Protein AF-A0A9C8AGL9-F1 (afdb_monomer_lite)

Secondary structure (DSSP, 8-state):
-----PPP-HHHHHHHHHHHHHHHHH-HHHHHHHHHHTTPEES-TTS-GGG-TTTTT--GGG-SSHHHHHHHHHHHHEEEEEEETTEEEEEEPPP-TTTTHHHHHHH--HHHHHHH-HHHHHHHHHHT-

Structure (mmCIF, N/CA/C/O backbone):
data_AF-A0A9C8AGL9-F1
#
_entry.id   AF-A0A9C8AGL9-F1
#
loop_
_atom_site.group_PDB
_atom_site.id
_atom_site.type_symbol
_atom_site.label_atom_id
_atom_site.label_alt_id
_atom_site.label_comp_id
_atom_site.label_asym_id
_atom_site.label_entity_id
_atom_site.label_seq_id
_atom_site.pdbx_PDB_ins_code
_atom_site.Cartn_x
_atom_site.Cartn_y
_atom_site.Cartn_z
_atom_site.occupancy
_atom_site.B_iso_or_equiv
_atom_site.auth_seq_id
_atom_site.auth_comp_id
_atom_site.auth_asym_id
_atom_site.auth_atom_id
_atom_site.pdbx_PDB_model_num
ATOM 1 N N . ARG A 1 1 ? -42.091 -15.288 0.079 1.00 44.12 1 ARG A N 1
ATOM 2 C CA . ARG A 1 1 ? -41.194 -15.300 1.263 1.00 44.12 1 ARG A CA 1
ATOM 3 C C . ARG A 1 1 ? -39.977 -14.428 0.943 1.00 44.12 1 ARG A C 1
ATOM 5 O O . ARG A 1 1 ? -39.024 -14.947 0.393 1.00 44.12 1 ARG A O 1
ATOM 12 N N . LEU A 1 2 ? -40.042 -13.115 1.187 1.00 49.34 2 LEU A N 1
ATOM 13 C CA . LEU A 1 2 ? -38.965 -12.149 0.880 1.00 49.34 2 LEU A CA 1
ATOM 14 C C . LEU A 1 2 ? -38.873 -11.052 1.969 1.00 49.34 2 LEU A C 1
ATOM 16 O O . LEU A 1 2 ? -38.540 -9.912 1.689 1.00 49.34 2 LEU A O 1
ATOM 20 N N . ASN A 1 3 ? -39.183 -11.389 3.229 1.00 46.66 3 ASN A N 1
ATOM 21 C CA . ASN A 1 3 ? -39.306 -10.417 4.330 1.00 46.66 3 ASN A CA 1
ATOM 22 C C . ASN A 1 3 ? -38.174 -10.499 5.369 1.00 46.66 3 ASN A C 1
ATOM 24 O O . ASN A 1 3 ? -38.442 -10.357 6.557 1.00 46.66 3 ASN A O 1
ATOM 28 N N . GLN A 1 4 ? -36.921 -10.737 4.967 1.00 51.22 4 GLN A N 1
ATOM 29 C CA . GLN A 1 4 ? -35.787 -10.685 5.912 1.00 51.22 4 GLN A CA 1
ATOM 30 C C . GLN A 1 4 ? -34.485 -10.114 5.329 1.00 51.22 4 GLN A C 1
ATOM 32 O O . GLN A 1 4 ? -33.406 -10.432 5.814 1.00 51.22 4 GLN A O 1
ATOM 37 N N . TYR A 1 5 ? -34.550 -9.218 4.341 1.00 46.94 5 TYR A N 1
ATOM 38 C CA . TYR A 1 5 ? -33.392 -8.365 4.061 1.00 46.94 5 TYR A CA 1
ATOM 39 C C . TYR A 1 5 ? -33.548 -7.059 4.836 1.00 46.94 5 TYR A C 1
ATOM 41 O O . TYR A 1 5 ? -34.290 -6.166 4.432 1.00 46.94 5 TYR A O 1
ATOM 49 N N . LYS A 1 6 ? -32.857 -6.952 5.979 1.00 59.69 6 LYS A N 1
ATOM 50 C CA . LYS A 1 6 ? -32.558 -5.629 6.537 1.00 59.69 6 LYS A CA 1
ATOM 51 C C . LYS A 1 6 ? -31.746 -4.877 5.475 1.00 59.69 6 LYS A C 1
ATOM 53 O O . LYS A 1 6 ? -30.813 -5.478 4.936 1.00 59.69 6 LYS A O 1
ATOM 58 N N . PRO A 1 7 ? -32.080 -3.616 5.152 1.00 56.53 7 PRO A N 1
ATOM 59 C CA . PRO A 1 7 ? -31.267 -2.833 4.236 1.00 56.53 7 PRO A CA 1
ATOM 60 C C . PRO A 1 7 ? -29.843 -2.799 4.784 1.00 56.53 7 PRO A C 1
ATOM 62 O O . PRO A 1 7 ? -29.606 -2.420 5.933 1.00 56.53 7 PRO A O 1
ATOM 65 N N . PHE A 1 8 ? -28.919 -3.312 3.982 1.00 57.38 8 PHE A N 1
ATOM 66 C CA . PHE A 1 8 ? -27.515 -3.367 4.333 1.00 57.38 8 PHE A CA 1
ATOM 67 C C . PHE A 1 8 ? -26.987 -1.934 4.368 1.00 57.38 8 PHE A C 1
ATOM 69 O O . PHE A 1 8 ? -27.199 -1.175 3.423 1.00 57.38 8 PHE A O 1
ATOM 76 N N . ASP A 1 9 ? -26.355 -1.550 5.473 1.00 60.88 9 ASP A N 1
ATOM 77 C CA . ASP A 1 9 ? -25.824 -0.203 5.653 1.00 60.88 9 ASP A CA 1
ATOM 78 C C . ASP A 1 9 ? -24.587 -0.023 4.763 1.00 60.88 9 ASP A C 1
ATOM 80 O O . ASP A 1 9 ? -23.446 -0.290 5.149 1.00 60.88 9 ASP A O 1
ATOM 84 N N . THR A 1 10 ? -24.830 0.396 3.524 1.00 53.97 10 THR A N 1
AT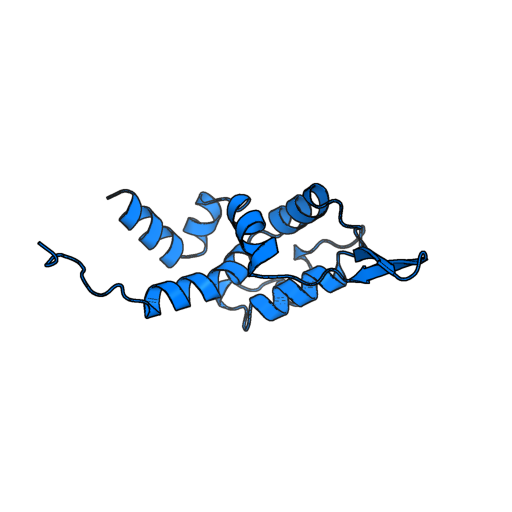OM 85 C CA . THR A 1 10 ? -23.796 0.604 2.511 1.00 53.97 10 THR A CA 1
ATOM 86 C C . THR A 1 10 ? -22.813 1.702 2.899 1.00 53.97 10 THR A C 1
ATOM 88 O O . THR A 1 10 ? -21.698 1.696 2.386 1.00 53.97 10 THR A O 1
ATOM 91 N N . ALA A 1 11 ? -23.172 2.612 3.815 1.00 51.22 11 ALA A N 1
ATOM 92 C CA . ALA A 1 11 ? -22.252 3.634 4.302 1.00 51.22 11 ALA A CA 1
ATOM 93 C C . ALA A 1 11 ? -21.119 3.001 5.121 1.00 51.22 11 ALA A C 1
ATOM 95 O O . ALA A 1 11 ? -19.954 3.298 4.871 1.00 51.22 11 ALA A O 1
ATOM 96 N N . LYS A 1 12 ? -21.426 2.053 6.016 1.00 51.34 12 LYS A N 1
ATOM 97 C CA . LYS A 1 12 ? -20.403 1.311 6.783 1.00 51.34 12 LYS A CA 1
ATOM 98 C C . LYS A 1 12 ? -19.455 0.515 5.891 1.00 51.34 12 LYS A C 1
ATOM 100 O O . LYS A 1 12 ? -18.255 0.478 6.140 1.00 51.34 12 LYS A O 1
ATOM 105 N N . VAL A 1 13 ? -19.983 -0.078 4.824 1.00 51.50 13 VAL A N 1
ATOM 106 C CA . VAL A 1 13 ? -19.176 -0.821 3.846 1.00 51.50 13 VAL A CA 1
ATOM 107 C C . VAL A 1 13 ? -18.331 0.104 2.983 1.00 51.50 13 VAL A C 1
ATOM 109 O O . VAL A 1 13 ? -17.180 -0.214 2.707 1.00 51.50 13 VAL A O 1
ATOM 112 N N . PHE A 1 14 ? -18.847 1.275 2.617 1.00 47.16 14 PHE A N 1
ATOM 113 C CA . PHE A 1 14 ? -18.074 2.287 1.906 1.00 47.16 14 PHE A CA 1
ATOM 114 C C . PHE A 1 14 ? -16.922 2.842 2.764 1.00 47.16 14 PHE A C 1
ATOM 116 O O . PHE A 1 14 ? -15.808 2.955 2.256 1.00 47.16 14 PHE A O 1
ATOM 123 N N . PHE A 1 15 ? -17.153 3.093 4.061 1.00 53.00 15 PHE A N 1
ATOM 124 C CA . PHE A 1 15 ? -16.100 3.460 5.020 1.00 53.00 15 PHE A CA 1
ATOM 125 C C . PHE A 1 15 ? -15.036 2.360 5.142 1.00 53.00 15 PHE A C 1
ATOM 127 O O . PHE A 1 15 ? -13.862 2.629 4.906 1.00 53.00 15 PHE A O 1
ATOM 134 N N . MET A 1 16 ? -15.431 1.104 5.383 1.00 56.50 16 MET A N 1
ATOM 135 C CA . MET A 1 16 ? -14.488 -0.024 5.443 1.00 56.50 16 MET A CA 1
ATOM 136 C C . MET A 1 16 ? -13.677 -0.200 4.154 1.00 56.50 16 MET A C 1
ATOM 138 O O . MET A 1 16 ? -12.495 -0.514 4.219 1.00 56.50 16 MET A O 1
ATOM 142 N N . ILE A 1 17 ? -14.289 0.018 2.985 1.00 55.25 17 ILE A N 1
ATOM 143 C CA . ILE A 1 17 ? -13.613 -0.087 1.686 1.00 55.25 17 ILE A CA 1
ATOM 144 C C . ILE A 1 17 ? -12.598 1.046 1.477 1.00 55.25 17 ILE A C 1
ATOM 146 O O . ILE A 1 17 ? -11.592 0.814 0.810 1.00 55.25 17 ILE A O 1
ATOM 150 N N . GLN A 1 18 ? -12.828 2.258 1.995 1.00 56.59 18 GLN A N 1
ATOM 151 C CA . GLN A 1 18 ? -11.843 3.349 1.934 1.00 56.59 18 GLN A CA 1
ATOM 152 C C . GLN A 1 18 ? -10.671 3.149 2.911 1.00 56.59 18 GLN A C 1
ATOM 154 O O . GLN A 1 18 ? -9.550 3.541 2.587 1.00 56.59 18 GLN A O 1
ATOM 159 N N . GLU A 1 19 ? -10.910 2.482 4.042 1.00 70.12 19 GLU A N 1
ATOM 160 C CA . GLU A 1 19 ? -9.885 2.139 5.038 1.00 70.12 19 GLU A CA 1
ATOM 161 C C . GLU A 1 19 ? -8.965 0.986 4.603 1.00 70.12 19 GLU A C 1
ATOM 163 O O . GLU A 1 19 ? -7.851 0.868 5.106 1.00 70.12 19 GLU A O 1
ATOM 168 N N . MET A 1 20 ? -9.355 0.157 3.625 1.00 85.12 20 MET A N 1
ATOM 169 C CA . MET A 1 20 ? -8.537 -1.000 3.214 1.00 85.12 20 MET A CA 1
ATOM 170 C C . MET A 1 20 ? -7.149 -0.595 2.719 1.00 85.12 20 MET A C 1
ATOM 172 O O . MET A 1 20 ? -6.170 -1.289 2.973 1.00 85.12 20 MET A O 1
ATOM 176 N N . GLU A 1 21 ? -7.031 0.533 2.018 1.00 91.25 21 GLU A N 1
ATOM 177 C CA . GLU A 1 21 ? -5.715 1.018 1.613 1.00 91.25 21 GLU A CA 1
ATOM 178 C C . GLU A 1 21 ? -4.899 1.550 2.799 1.00 91.25 21 GLU A C 1
ATOM 180 O O . GLU A 1 21 ? -3.678 1.423 2.778 1.00 91.25 21 GLU A O 1
ATOM 185 N N . ALA A 1 22 ? -5.532 2.082 3.849 1.00 90.94 22 ALA A N 1
ATOM 186 C CA . ALA A 1 22 ? -4.834 2.435 5.086 1.00 90.94 22 ALA A CA 1
ATOM 187 C C . ALA A 1 22 ? -4.35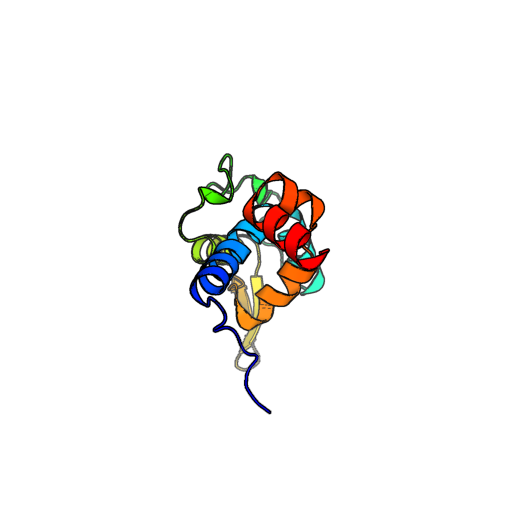1 1.175 5.823 1.00 90.94 22 ALA A C 1
ATOM 189 O O . ALA A 1 22 ? -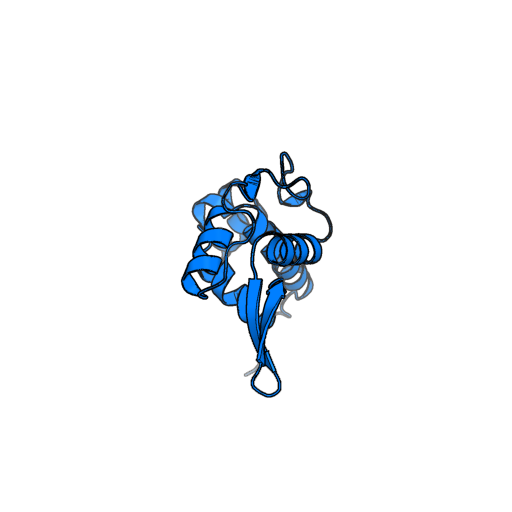3.222 1.143 6.311 1.00 90.94 22 ALA A O 1
ATOM 190 N N . TRP A 1 23 ? -5.152 0.106 5.818 1.00 91.62 23 TRP A N 1
ATOM 191 C CA . TRP A 1 23 ? -4.764 -1.207 6.338 1.00 91.62 23 TRP A CA 1
ATOM 192 C C . TRP A 1 23 ? -3.542 -1.756 5.599 1.00 91.62 23 TRP A C 1
ATOM 194 O O . TRP A 1 23 ? -2.574 -2.162 6.237 1.00 91.62 23 TRP A O 1
ATOM 204 N N . ILE A 1 24 ? -3.528 -1.682 4.265 1.00 94.38 24 ILE A N 1
ATOM 205 C CA . ILE A 1 24 ? -2.367 -2.082 3.455 1.00 94.38 24 ILE A CA 1
ATOM 206 C C . ILE A 1 24 ? -1.139 -1.227 3.793 1.00 94.38 24 ILE A C 1
ATOM 208 O O . ILE A 1 24 ? -0.046 -1.755 3.972 1.00 94.38 24 ILE A O 1
ATOM 212 N N . LEU A 1 25 ? -1.305 0.091 3.929 1.00 94.19 25 LEU A N 1
ATOM 213 C CA . LEU A 1 25 ? -0.207 0.993 4.291 1.00 94.19 25 LEU A CA 1
ATOM 214 C C . LEU A 1 25 ? 0.325 0.774 5.714 1.00 94.19 25 LEU A C 1
ATOM 216 O O . LEU A 1 25 ? 1.465 1.149 5.984 1.00 94.19 25 LEU A O 1
ATOM 220 N N . SER A 1 26 ? -0.463 0.166 6.604 1.00 92.50 26 SER A N 1
ATOM 221 C CA . SER A 1 26 ? -0.017 -0.196 7.954 1.00 92.50 26 SER A CA 1
ATOM 222 C C . SER A 1 26 ? 0.930 -1.401 7.982 1.00 92.50 26 SER A C 1
ATOM 224 O O . SER A 1 26 ? 1.673 -1.559 8.946 1.00 92.50 26 SER A O 1
ATOM 226 N N . GLN A 1 27 ? 0.947 -2.218 6.922 1.00 94.56 27 GLN A N 1
ATOM 227 C CA . GLN A 1 27 ? 1.734 -3.453 6.829 1.00 94.56 27 GLN A CA 1
ATOM 228 C C . GLN A 1 27 ? 2.613 -3.437 5.572 1.00 94.56 27 GLN A C 1
ATOM 230 O O . GLN A 1 27 ? 2.347 -4.091 4.563 1.00 94.56 27 GLN A O 1
ATOM 235 N N . VAL A 1 28 ? 3.667 -2.620 5.606 1.00 95.25 28 VAL A N 1
ATOM 236 C CA . VAL A 1 28 ? 4.550 -2.393 4.447 1.00 95.25 28 VAL A CA 1
ATOM 237 C C . VAL A 1 28 ? 5.320 -3.639 4.004 1.00 95.25 28 VAL A C 1
ATOM 239 O O . VAL A 1 28 ? 5.689 -3.742 2.836 1.00 95.25 28 VAL A O 1
ATOM 242 N N . ASP A 1 29 ? 5.530 -4.598 4.903 1.00 95.94 29 ASP A N 1
ATOM 243 C CA . ASP A 1 29 ? 6.090 -5.911 4.588 1.00 95.94 29 ASP A CA 1
ATOM 244 C C . ASP A 1 29 ? 5.201 -6.670 3.591 1.00 95.94 29 ASP A C 1
ATOM 246 O O . ASP A 1 29 ? 5.720 -7.290 2.664 1.00 95.94 29 ASP A O 1
ATOM 250 N N . LYS A 1 30 ? 3.872 -6.526 3.694 1.00 96.88 30 LYS A N 1
ATOM 251 C CA . LYS A 1 30 ? 2.909 -7.137 2.762 1.00 96.88 30 LYS A CA 1
ATOM 252 C C . LYS A 1 30 ? 2.922 -6.498 1.384 1.00 96.88 30 LYS A C 1
ATOM 254 O O . LYS A 1 30 ? 2.649 -7.167 0.391 1.00 96.88 30 LYS A O 1
ATOM 259 N N . ILE A 1 31 ? 3.305 -5.226 1.293 1.00 97.25 31 ILE A N 1
ATOM 260 C CA . ILE A 1 31 ? 3.531 -4.556 0.007 1.00 97.25 31 ILE A CA 1
ATOM 261 C C . ILE A 1 31 ? 4.783 -5.130 -0.679 1.00 97.25 31 ILE A C 1
ATOM 263 O O . ILE A 1 31 ? 4.767 -5.355 -1.890 1.00 97.25 31 ILE A O 1
ATOM 267 N N . GLU A 1 32 ? 5.854 -5.390 0.077 1.00 97.31 32 GLU A N 1
ATOM 268 C CA . GLU A 1 32 ? 7.070 -6.030 -0.450 1.00 97.31 32 GLU A CA 1
ATOM 269 C C . GLU A 1 32 ? 6.816 -7.492 -0.853 1.00 97.31 32 GLU A C 1
ATOM 271 O O . GLU A 1 32 ? 7.272 -7.920 -1.913 1.00 97.31 32 GLU A O 1
ATOM 276 N N . GLU A 1 33 ? 6.067 -8.246 -0.041 1.00 97.75 33 GLU A N 1
ATOM 277 C CA . GLU A 1 33 ? 5.631 -9.620 -0.336 1.00 97.75 33 GLU A CA 1
ATOM 278 C C . GLU A 1 33 ? 4.822 -9.670 -1.638 1.00 97.75 33 GLU A C 1
ATOM 280 O O . GLU A 1 33 ? 5.218 -10.344 -2.587 1.00 97.75 33 GLU A O 1
ATOM 285 N N . PHE A 1 34 ? 3.793 -8.827 -1.753 1.00 97.81 34 PHE A N 1
ATOM 286 C CA . PHE A 1 34 ? 3.005 -8.687 -2.976 1.00 97.81 34 PHE A CA 1
ATOM 287 C C . PHE A 1 34 ? 3.863 -8.348 -4.202 1.00 97.81 34 PHE A C 1
ATOM 289 O O . PHE A 1 34 ? 3.657 -8.891 -5.287 1.00 97.81 34 PHE A O 1
ATOM 296 N N . GLY A 1 35 ? 4.834 -7.442 -4.051 1.00 96.88 35 GLY A N 1
ATOM 297 C CA . GLY A 1 35 ? 5.731 -7.075 -5.142 1.00 96.88 35 GLY A CA 1
ATOM 298 C C . GLY A 1 35 ? 6.560 -8.255 -5.652 1.00 96.88 35 GLY A C 1
ATOM 299 O O . GLY A 1 35 ? 6.763 -8.369 -6.861 1.00 96.88 35 GLY A O 1
ATOM 300 N N . LYS A 1 36 ? 6.996 -9.145 -4.754 1.00 96.38 36 LYS A N 1
ATOM 301 C CA . LYS A 1 36 ? 7.714 -10.376 -5.111 1.00 96.38 36 LYS A CA 1
ATOM 302 C C . LYS A 1 36 ? 6.792 -11.378 -5.801 1.00 96.38 36 LYS A C 1
ATOM 304 O O . LYS A 1 36 ? 7.154 -11.874 -6.866 1.00 96.38 36 LYS A O 1
ATOM 309 N N . ASP A 1 37 ? 5.608 -11.614 -5.243 1.00 96.88 37 ASP A N 1
ATOM 310 C CA . ASP A 1 37 ? 4.641 -12.589 -5.763 1.00 96.88 37 ASP A CA 1
ATOM 311 C C . ASP A 1 37 ? 4.150 -12.233 -7.171 1.00 96.88 37 ASP A C 1
ATOM 313 O O . ASP A 1 37 ? 4.012 -13.098 -8.035 1.00 96.88 37 ASP A O 1
ATOM 317 N N . GLU A 1 38 ? 3.952 -10.941 -7.443 1.00 95.44 38 GLU A N 1
ATOM 318 C CA . GLU A 1 38 ? 3.539 -10.452 -8.762 1.00 95.44 38 GLU A CA 1
ATOM 319 C C . GLU A 1 38 ? 4.713 -10.272 -9.743 1.00 95.44 38 GLU A C 1
ATOM 321 O O . GLU A 1 38 ? 4.516 -9.788 -10.862 1.00 95.44 38 GLU A O 1
ATOM 326 N N . GLY A 1 39 ? 5.942 -10.624 -9.345 1.00 95.56 39 GLY A N 1
ATOM 327 C CA . GLY A 1 39 ? 7.134 -10.499 -10.187 1.00 95.56 39 GLY A CA 1
ATOM 328 C C . GLY A 1 39 ? 7.475 -9.052 -10.562 1.00 95.56 39 GLY A C 1
ATOM 329 O O . GLY A 1 39 ? 7.961 -8.789 -11.666 1.00 95.56 39 GLY A O 1
ATOM 330 N N . LEU A 1 40 ? 7.189 -8.091 -9.678 1.00 96.69 40 LEU A N 1
ATOM 331 C CA . LEU A 1 40 ? 7.502 -6.681 -9.900 1.00 96.69 40 LEU A CA 1
ATOM 332 C C . LEU A 1 40 ? 9.001 -6.411 -9.738 1.00 96.69 40 LEU A C 1
ATOM 334 O O . LEU A 1 40 ? 9.700 -7.024 -8.934 1.00 96.69 40 LE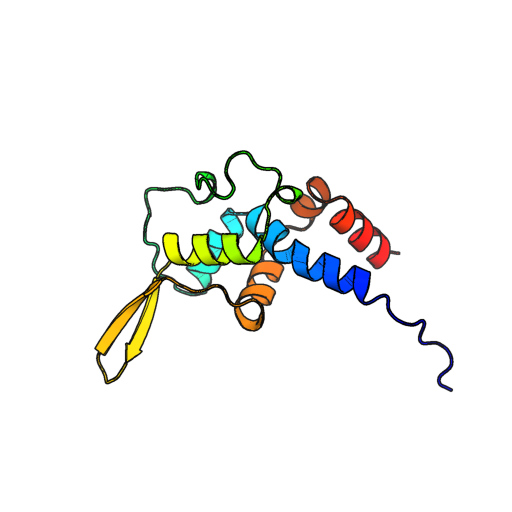U A O 1
ATOM 338 N N . ILE A 1 41 ? 9.499 -5.418 -10.472 1.00 96.62 41 ILE A N 1
ATOM 339 C CA . ILE A 1 41 ? 10.897 -4.996 -10.393 1.00 96.62 41 ILE A CA 1
ATOM 340 C C . ILE A 1 41 ? 11.034 -3.946 -9.293 1.00 96.62 41 ILE A C 1
ATOM 342 O O . ILE A 1 41 ? 10.486 -2.849 -9.406 1.00 96.62 41 ILE A O 1
ATOM 346 N N . ARG A 1 42 ? 11.798 -4.253 -8.245 1.00 96.56 42 ARG A N 1
ATOM 347 C CA . ARG A 1 42 ? 12.085 -3.325 -7.145 1.00 96.56 42 ARG A CA 1
ATOM 348 C C . ARG A 1 42 ? 13.074 -2.233 -7.595 1.00 96.56 42 ARG A C 1
ATOM 350 O O . ARG A 1 42 ? 14.110 -2.544 -8.167 1.00 96.56 42 ARG A O 1
ATOM 357 N N . LYS A 1 43 ? 12.757 -0.953 -7.354 1.00 94.69 43 LYS A N 1
ATOM 358 C CA . LYS A 1 43 ? 13.521 0.214 -7.864 1.00 94.69 43 LYS A CA 1
ATOM 359 C C . LYS A 1 43 ? 14.529 0.794 -6.879 1.00 94.69 43 LYS A C 1
ATOM 361 O O . LYS A 1 43 ? 15.590 1.243 -7.284 1.00 94.69 43 LYS A O 1
ATOM 366 N N . ARG A 1 44 ? 14.133 0.876 -5.608 1.00 90.88 44 ARG A N 1
ATOM 367 C CA . ARG A 1 44 ? 14.904 1.483 -4.511 1.00 90.88 44 ARG A CA 1
ATOM 368 C C . ARG A 1 44 ? 15.272 0.422 -3.484 1.00 90.88 44 ARG A C 1
ATOM 370 O O . ARG A 1 44 ? 14.755 0.441 -2.373 1.00 90.88 44 ARG A O 1
ATOM 377 N N . ASP A 1 45 ? 15.991 -0.593 -3.920 1.00 87.12 45 ASP A N 1
ATOM 378 C CA . ASP A 1 45 ? 16.430 -1.734 -3.104 1.00 87.12 45 ASP A CA 1
ATOM 379 C C . ASP A 1 45 ? 17.089 -1.329 -1.774 1.00 87.12 45 ASP A C 1
ATOM 381 O O . ASP A 1 45 ? 16.933 -2.025 -0.778 1.00 87.12 45 ASP A O 1
ATOM 385 N N . ASN A 1 46 ? 17.726 -0.160 -1.739 1.00 91.06 46 ASN A N 1
ATOM 386 C CA . ASN A 1 46 ? 18.397 0.385 -0.555 1.00 91.06 46 ASN A CA 1
ATOM 387 C C . ASN A 1 46 ? 17.465 1.136 0.418 1.00 91.06 46 ASN A C 1
ATOM 389 O O . ASN A 1 46 ? 17.910 1.578 1.475 1.00 91.06 46 ASN A O 1
ATOM 393 N N . GLU A 1 47 ? 16.203 1.367 0.044 1.00 94.38 47 GLU A N 1
ATOM 394 C CA . GLU A 1 47 ? 15.242 2.151 0.825 1.00 94.38 47 GLU A CA 1
ATOM 395 C C . GLU A 1 47 ? 14.062 1.283 1.262 1.00 94.38 47 GLU A C 1
ATOM 397 O O . GLU A 1 47 ? 13.332 0.733 0.429 1.00 94.38 47 GLU A O 1
ATOM 402 N N . GLU A 1 48 ? 13.806 1.248 2.568 1.00 95.00 48 GLU A N 1
ATOM 403 C CA . GLU A 1 48 ? 12.590 0.648 3.108 1.00 95.00 48 GLU A CA 1
ATOM 404 C C . GLU A 1 48 ? 11.356 1.504 2.789 1.00 95.00 48 GLU A C 1
ATOM 406 O O . GLU A 1 48 ? 11.382 2.738 2.872 1.00 95.00 48 GLU A O 1
ATOM 411 N N . ILE A 1 49 ? 10.233 0.846 2.484 1.00 96.50 49 ILE A N 1
ATOM 412 C CA . ILE A 1 49 ? 8.944 1.525 2.274 1.00 96.50 49 ILE A CA 1
ATOM 413 C C . ILE A 1 49 ? 8.465 2.205 3.568 1.00 96.50 49 ILE A C 1
ATOM 415 O O . ILE A 1 49 ? 7.921 3.307 3.505 1.00 96.50 49 ILE A O 1
ATOM 419 N N . SER A 1 50 ? 8.732 1.606 4.736 1.00 94.19 50 SER A N 1
ATOM 420 C CA . SER A 1 50 ? 8.448 2.163 6.075 1.00 94.19 50 SER A CA 1
ATOM 421 C C . SER A 1 50 ? 9.000 3.589 6.257 1.00 94.19 50 SER A C 1
ATOM 423 O O . SER A 1 50 ? 8.392 4.431 6.922 1.00 94.19 50 SER A O 1
ATOM 425 N N . GLY A 1 51 ? 10.144 3.882 5.630 1.00 94.75 51 GLY A N 1
ATOM 426 C CA . GLY A 1 51 ? 10.827 5.170 5.685 1.00 94.75 51 GLY A CA 1
ATOM 427 C C . GLY A 1 51 ? 10.211 6.252 4.797 1.00 94.75 51 GLY A C 1
ATOM 428 O O . GLY A 1 51 ? 10.632 7.410 4.873 1.00 94.75 51 GLY A O 1
ATOM 429 N N . ASN A 1 52 ? 9.223 5.917 3.963 1.00 95.81 52 ASN A N 1
ATOM 430 C CA . ASN A 1 52 ? 8.632 6.851 3.016 1.00 95.81 52 ASN A CA 1
ATOM 431 C C . ASN A 1 52 ? 7.869 7.981 3.727 1.00 95.81 52 ASN A C 1
ATOM 433 O O . ASN A 1 52 ? 6.992 7.734 4.550 1.00 95.81 52 ASN A O 1
ATOM 437 N N . SER A 1 53 ? 8.129 9.236 3.354 1.00 94.94 53 SER A N 1
ATOM 438 C CA . SER A 1 53 ? 7.525 10.425 3.985 1.00 94.94 53 SER A CA 1
ATOM 439 C C . SER A 1 53 ? 5.992 10.487 3.906 1.00 94.94 53 SER A C 1
ATOM 441 O O . SER A 1 53 ? 5.350 11.232 4.656 1.00 94.94 53 SER A O 1
ATOM 443 N N . LEU A 1 54 ? 5.373 9.712 3.011 1.00 94.25 54 LEU A N 1
ATOM 444 C CA . LEU A 1 54 ? 3.921 9.624 2.916 1.00 94.25 54 LEU A CA 1
ATOM 445 C C . LEU A 1 54 ? 3.298 8.892 4.109 1.00 94.25 54 LEU A C 1
ATOM 447 O O . LEU A 1 54 ? 2.179 9.259 4.472 1.00 94.25 54 LEU A O 1
ATOM 451 N N . ILE A 1 55 ? 4.021 7.961 4.738 1.00 93.56 55 ILE A N 1
ATOM 452 C CA . ILE A 1 55 ? 3.509 7.089 5.811 1.00 93.56 55 ILE A CA 1
ATOM 453 C C . ILE A 1 55 ? 4.360 7.081 7.084 1.00 93.56 55 ILE A C 1
ATOM 455 O O . ILE A 1 55 ? 3.841 6.798 8.159 1.00 93.56 55 ILE A O 1
ATOM 459 N N . LYS A 1 56 ? 5.647 7.429 6.992 1.00 93.56 56 LYS A N 1
ATOM 460 C CA . LYS A 1 56 ? 6.574 7.429 8.123 1.00 93.56 56 LYS A CA 1
ATOM 461 C C . LYS A 1 56 ? 6.026 8.268 9.276 1.00 93.56 56 LYS A C 1
ATOM 463 O O . LYS A 1 56 ? 5.658 9.427 9.079 1.00 93.56 56 LYS A O 1
ATOM 468 N N . ASN A 1 57 ? 6.052 7.691 10.477 1.00 90.00 57 ASN A N 1
ATOM 469 C CA . ASN A 1 57 ? 5.611 8.315 11.728 1.00 90.00 57 ASN A CA 1
ATOM 470 C C . ASN A 1 57 ? 4.146 8.789 11.717 1.00 90.00 57 ASN A C 1
ATOM 472 O O . ASN A 1 57 ? 3.805 9.726 12.437 1.00 90.00 57 ASN A O 1
ATOM 476 N N . LYS A 1 58 ? 3.282 8.181 10.897 1.00 87.19 58 LYS A N 1
ATOM 477 C CA . LYS A 1 58 ? 1.844 8.469 10.887 1.00 87.19 58 LYS A CA 1
ATOM 478 C C . LYS A 1 58 ? 1.079 7.260 11.382 1.00 87.19 58 LYS A C 1
ATOM 480 O O . LYS A 1 58 ? 1.387 6.138 10.987 1.00 87.19 58 LYS A O 1
ATOM 485 N N . HIS A 1 59 ? 0.055 7.501 12.196 1.00 84.75 59 HIS A N 1
ATOM 486 C CA . HIS A 1 59 ? -0.938 6.463 12.426 1.00 84.75 59 HIS A CA 1
ATOM 487 C C . HIS A 1 59 ? -1.661 6.184 11.099 1.00 84.75 59 HIS A C 1
ATOM 489 O O . HIS A 1 59 ? -1.981 7.147 10.393 1.00 84.75 59 HIS A O 1
ATOM 495 N N . PRO A 1 60 ? -1.930 4.922 10.733 1.00 83.38 60 PRO A N 1
ATOM 496 C CA . PRO A 1 60 ? -2.585 4.601 9.468 1.00 83.38 60 PRO A CA 1
ATOM 497 C C . PRO A 1 60 ? -3.907 5.349 9.230 1.00 83.38 60 PRO A C 1
ATOM 499 O O . PRO A 1 60 ? -4.124 5.864 8.137 1.00 83.38 60 PRO A O 1
ATOM 502 N N . GLU A 1 61 ? -4.730 5.523 10.268 1.00 81.81 61 GLU A N 1
ATOM 503 C CA . GLU A 1 61 ? -6.000 6.277 10.208 1.00 81.81 61 GLU A CA 1
ATOM 504 C C . GLU A 1 61 ? -5.815 7.788 9.971 1.00 81.81 61 GLU A C 1
ATOM 506 O O . GLU A 1 61 ? -6.732 8.494 9.561 1.00 81.81 61 GLU A O 1
ATOM 511 N N . GLN A 1 62 ? -4.615 8.318 10.221 1.00 85.62 62 GLN A N 1
ATOM 512 C CA . GLN A 1 62 ? -4.284 9.724 9.968 1.00 85.62 62 GLN A CA 1
ATOM 513 C C . GLN A 1 62 ? -3.781 9.950 8.535 1.00 85.62 62 GLN A C 1
ATOM 515 O O . GLN A 1 62 ? -3.524 11.091 8.131 1.00 85.62 62 GLN A O 1
ATOM 520 N N . ILE A 1 63 ? -3.608 8.884 7.747 1.00 87.38 63 ILE A N 1
ATOM 521 C CA . ILE A 1 63 ? -3.170 8.984 6.359 1.00 87.38 63 ILE A CA 1
ATOM 522 C C . ILE A 1 63 ? -4.348 9.457 5.512 1.00 87.38 63 ILE A C 1
ATOM 524 O O . ILE A 1 63 ? -5.254 8.706 5.166 1.00 87.38 63 ILE A O 1
ATOM 528 N N . ASN A 1 64 ? -4.304 10.721 5.100 1.00 86.88 64 ASN A N 1
ATOM 529 C CA . ASN A 1 64 ? -5.290 11.238 4.168 1.00 86.88 64 ASN A CA 1
ATOM 530 C C . ASN A 1 64 ? -5.153 10.593 2.779 1.00 86.88 64 ASN A C 1
ATOM 532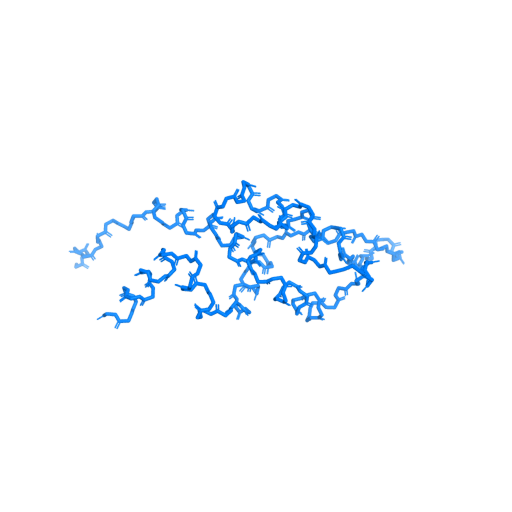 O O . ASN A 1 64 ? -4.052 10.441 2.245 1.00 86.88 64 ASN A O 1
ATOM 536 N N . LYS A 1 65 ? -6.299 10.277 2.161 1.00 89.62 65 LYS A N 1
ATOM 537 C CA . LYS A 1 65 ? -6.376 9.713 0.801 1.00 89.62 65 LYS A CA 1
ATOM 538 C C . LYS A 1 65 ? -5.452 8.487 0.638 1.00 89.62 65 LYS A C 1
ATOM 540 O O . LYS A 1 65 ? -4.570 8.502 -0.229 1.00 89.62 65 LYS A O 1
ATOM 545 N N . PRO A 1 66 ? -5.624 7.431 1.455 1.00 91.38 66 PRO A N 1
ATOM 546 C CA . PRO A 1 66 ? -4.683 6.312 1.519 1.00 91.38 66 PRO A CA 1
ATOM 547 C C . PRO A 1 66 ? -4.486 5.622 0.163 1.00 91.38 66 PRO A C 1
ATOM 549 O O . PRO A 1 66 ? -3.366 5.259 -0.184 1.00 91.38 66 PRO A O 1
ATOM 552 N N . SER A 1 67 ? -5.523 5.548 -0.672 1.00 91.50 67 SER A N 1
ATOM 553 C CA . SER A 1 67 ? -5.426 5.011 -2.036 1.00 91.50 67 SER A CA 1
ATOM 554 C C . SER A 1 67 ? -4.443 5.774 -2.935 1.00 91.50 67 SER A C 1
ATOM 556 O O . SER A 1 67 ? -3.648 5.154 -3.642 1.00 91.50 67 SER A O 1
ATOM 558 N N . GLU A 1 68 ? -4.439 7.110 -2.885 1.00 93.69 68 GLU A N 1
ATOM 559 C CA . GLU A 1 68 ? -3.491 7.945 -3.636 1.00 93.69 68 GLU A CA 1
ATOM 560 C C . GLU A 1 68 ? -2.056 7.758 -3.118 1.00 93.69 68 GLU A C 1
ATOM 562 O O . GLU A 1 68 ? -1.097 7.756 -3.898 1.00 93.69 68 GLU A O 1
ATOM 567 N N . LYS A 1 69 ? -1.891 7.587 -1.798 1.00 95.31 69 LYS A N 1
ATOM 568 C CA . LYS A 1 69 ? -0.582 7.345 -1.171 1.00 95.31 69 LYS A CA 1
ATOM 569 C C . LYS A 1 69 ? -0.033 5.974 -1.534 1.00 95.31 69 LYS A C 1
ATOM 571 O O . LYS A 1 69 ? 1.125 5.890 -1.936 1.00 95.31 69 LYS A O 1
ATOM 576 N N . LEU A 1 70 ? -0.870 4.943 -1.477 1.00 95.81 70 LEU A N 1
ATOM 577 C CA . LEU A 1 70 ? -0.515 3.586 -1.869 1.00 95.81 70 LEU A CA 1
ATOM 578 C C . LEU A 1 70 ? -0.101 3.530 -3.341 1.00 95.81 70 LEU A C 1
ATOM 580 O O . LEU A 1 70 ? 0.983 3.046 -3.653 1.00 95.81 70 LEU A O 1
ATOM 584 N N . ASP A 1 71 ? -0.890 4.116 -4.244 1.00 96.94 71 ASP A N 1
ATOM 585 C CA . ASP A 1 71 ? -0.528 4.203 -5.663 1.00 96.94 71 ASP A CA 1
ATOM 586 C C . ASP A 1 71 ? 0.789 4.965 -5.881 1.00 96.94 71 ASP A C 1
ATOM 588 O O . ASP A 1 71 ? 1.615 4.573 -6.706 1.00 96.94 71 ASP A O 1
ATOM 592 N N . THR A 1 72 ? 1.037 6.027 -5.111 1.00 97.38 72 THR A N 1
ATOM 593 C CA . THR A 1 72 ? 2.312 6.754 -5.170 1.00 97.38 72 THR A CA 1
ATOM 594 C C . THR A 1 72 ? 3.486 5.884 -4.724 1.00 97.38 72 THR A C 1
ATOM 596 O O . THR A 1 72 ? 4.503 5.850 -5.420 1.00 97.38 72 THR A O 1
ATOM 599 N N . ILE A 1 73 ? 3.343 5.148 -3.620 1.00 97.44 73 ILE A N 1
ATOM 600 C CA . ILE A 1 73 ? 4.357 4.209 -3.125 1.00 97.44 73 ILE A CA 1
ATOM 601 C C . ILE A 1 73 ? 4.632 3.128 -4.175 1.00 97.44 73 ILE A C 1
ATOM 603 O O . ILE A 1 73 ? 5.784 2.940 -4.562 1.00 97.44 73 ILE A O 1
ATOM 607 N N . PHE A 1 74 ? 3.598 2.503 -4.743 1.00 97.94 74 PHE A N 1
ATOM 608 C CA . PHE A 1 74 ? 3.778 1.499 -5.794 1.00 97.94 74 PHE A CA 1
ATOM 609 C C . PHE A 1 74 ? 4.606 2.024 -6.974 1.00 97.94 74 PHE A C 1
ATOM 611 O O . PHE A 1 74 ? 5.551 1.369 -7.407 1.00 97.94 74 PHE A O 1
ATOM 618 N N . ARG A 1 75 ? 4.334 3.249 -7.439 1.00 97.19 75 ARG A N 1
ATOM 619 C CA . ARG A 1 75 ? 5.083 3.881 -8.542 1.00 97.19 75 ARG A CA 1
ATOM 620 C C . ARG A 1 75 ? 6.540 4.197 -8.182 1.00 97.19 75 ARG A C 1
ATOM 622 O O . ARG A 1 75 ? 7.405 4.219 -9.069 1.00 97.19 75 ARG A O 1
ATOM 629 N N . GLN A 1 76 ? 6.793 4.535 -6.917 1.00 96.88 76 GLN A N 1
ATOM 630 C CA . GLN A 1 76 ? 8.113 4.918 -6.412 1.00 96.88 76 GLN A CA 1
ATOM 631 C C . GLN A 1 76 ? 9.030 3.711 -6.224 1.00 96.88 76 GLN A C 1
ATOM 633 O O . GLN A 1 76 ? 10.216 3.817 -6.542 1.00 96.88 76 GLN A O 1
ATOM 638 N N . TYR A 1 77 ? 8.481 2.593 -5.747 1.00 97.88 77 TYR A N 1
ATOM 639 C CA . TYR A 1 77 ? 9.262 1.430 -5.332 1.00 97.88 77 TYR A CA 1
ATOM 640 C C . TYR A 1 77 ? 9.227 0.266 -6.323 1.00 97.88 77 TYR A C 1
ATOM 642 O O . TYR A 1 77 ? 10.179 -0.512 -6.331 1.00 97.88 77 TYR A O 1
ATOM 650 N N . PHE A 1 78 ? 8.225 0.181 -7.206 1.00 98.06 78 PHE A N 1
ATOM 651 C CA . PHE A 1 78 ? 8.078 -0.938 -8.139 1.00 98.06 78 PHE A CA 1
ATOM 652 C C . PHE A 1 78 ? 7.881 -0.490 -9.589 1.00 98.06 78 PHE A C 1
ATOM 654 O O . PHE A 1 78 ? 7.140 0.451 -9.883 1.00 98.06 78 PHE A O 1
ATOM 661 N N . ASP A 1 79 ? 8.509 -1.209 -10.513 1.00 97.62 79 ASP A N 1
ATOM 662 C CA . ASP A 1 79 ? 8.225 -1.160 -11.942 1.00 97.62 79 ASP A CA 1
ATOM 663 C C . ASP A 1 79 ? 7.567 -2.472 -12.401 1.00 97.62 79 ASP A C 1
ATOM 665 O O . ASP A 1 79 ? 7.801 -3.549 -11.856 1.00 97.62 79 ASP A O 1
ATOM 669 N N . VAL A 1 80 ? 6.752 -2.375 -13.448 1.00 96.31 80 VAL A N 1
ATOM 670 C CA . VAL A 1 80 ? 6.209 -3.503 -14.204 1.00 96.31 80 VAL A CA 1
ATOM 671 C C . VAL A 1 80 ? 6.738 -3.446 -15.631 1.00 96.31 80 VAL A C 1
ATOM 673 O O . VAL A 1 80 ? 6.842 -2.371 -16.236 1.00 96.31 80 VAL A O 1
ATOM 676 N N . VAL A 1 81 ? 7.058 -4.613 -16.179 1.00 94.81 81 VAL A N 1
ATOM 677 C CA . VAL A 1 81 ? 7.450 -4.759 -17.576 1.00 94.81 81 VAL A CA 1
ATOM 678 C C . VAL A 1 81 ? 6.202 -4.757 -18.452 1.00 94.81 81 VAL A C 1
ATOM 680 O O . VAL A 1 81 ? 5.272 -5.532 -18.241 1.00 94.81 81 VAL A O 1
ATOM 683 N N . LYS A 1 82 ? 6.166 -3.883 -19.458 1.00 91.31 82 LYS A N 1
ATOM 684 C CA . LYS A 1 82 ? 5.129 -3.888 -20.491 1.00 91.31 82 LYS A CA 1
ATOM 685 C C . LYS A 1 82 ? 5.753 -3.998 -21.867 1.00 91.31 82 LYS A C 1
ATOM 687 O O . LYS A 1 82 ? 6.634 -3.217 -22.216 1.00 91.31 82 LYS A O 1
ATOM 692 N N . ILE A 1 83 ? 5.224 -4.913 -22.670 1.00 91.31 83 ILE A N 1
ATOM 693 C CA . ILE A 1 83 ? 5.582 -5.041 -24.079 1.00 91.31 83 ILE A CA 1
ATOM 694 C C . ILE A 1 83 ? 4.619 -4.179 -24.893 1.00 91.31 83 ILE A C 1
ATOM 696 O O . ILE A 1 83 ? 3.399 -4.333 -24.808 1.00 91.31 83 ILE A O 1
ATOM 700 N N . ARG A 1 84 ? 5.150 -3.254 -25.692 1.00 87.00 84 ARG A N 1
ATOM 701 C CA . ARG A 1 84 ? 4.357 -2.442 -26.622 1.00 87.00 84 ARG A CA 1
ATOM 702 C C . ARG A 1 84 ? 5.048 -2.405 -27.976 1.00 87.00 84 ARG A C 1
ATOM 704 O O . ARG A 1 84 ? 6.181 -1.953 -28.076 1.00 87.00 84 ARG A O 1
ATOM 711 N N . ARG A 1 85 ? 4.338 -2.842 -29.024 1.00 88.25 85 ARG A N 1
ATOM 712 C CA . ARG A 1 85 ? 4.859 -2.915 -30.405 1.00 88.25 85 ARG A CA 1
ATOM 713 C C . ARG A 1 85 ? 6.183 -3.697 -30.506 1.00 88.25 85 ARG A C 1
ATOM 715 O O . ARG A 1 85 ? 7.076 -3.290 -31.232 1.00 88.25 85 ARG A O 1
ATOM 722 N N . GLY A 1 86 ? 6.312 -4.780 -29.738 1.00 90.25 86 GLY A N 1
ATOM 723 C CA . GLY A 1 86 ? 7.521 -5.613 -29.709 1.00 90.25 86 GLY A CA 1
ATOM 724 C C . GLY A 1 86 ? 8.669 -5.076 -28.848 1.00 90.25 86 GLY A C 1
ATOM 725 O O . GLY A 1 86 ? 9.660 -5.774 -28.689 1.00 90.25 86 GLY A O 1
ATOM 726 N N . PHE A 1 87 ? 8.537 -3.886 -28.251 1.00 90.88 87 PHE A N 1
ATOM 727 C CA . PHE A 1 87 ? 9.556 -3.321 -27.365 1.00 90.88 87 PHE A CA 1
ATOM 728 C C . PHE A 1 87 ? 9.167 -3.472 -25.900 1.00 90.88 87 PHE A C 1
ATOM 730 O O . PHE A 1 87 ? 8.034 -3.169 -25.509 1.00 90.88 87 PHE A O 1
ATOM 737 N N . GLU A 1 88 ? 10.130 -3.899 -25.091 1.00 93.25 88 GLU A N 1
ATOM 738 C CA . GLU A 1 88 ? 10.001 -3.952 -23.643 1.00 93.25 88 GLU A CA 1
ATOM 739 C C . GLU A 1 88 ? 10.192 -2.559 -23.034 1.00 93.25 88 GLU A C 1
ATOM 741 O O . GLU A 1 88 ? 11.148 -1.846 -23.340 1.00 93.25 88 GLU A O 1
ATOM 746 N N . ARG A 1 89 ? 9.282 -2.162 -22.143 1.00 93.25 89 ARG A N 1
ATOM 747 C CA . ARG A 1 89 ? 9.421 -0.947 -21.347 1.00 93.25 89 ARG A CA 1
ATOM 748 C C . ARG A 1 89 ? 9.090 -1.221 -19.889 1.00 93.25 89 ARG A C 1
ATOM 750 O O . ARG A 1 89 ? 8.006 -1.707 -19.575 1.00 93.25 89 ARG A O 1
ATOM 757 N N . LYS A 1 90 ? 9.984 -0.793 -19.000 1.00 93.94 90 LYS A N 1
ATOM 758 C CA . LYS A 1 90 ? 9.724 -0.712 -17.560 1.00 93.94 90 LYS A CA 1
ATOM 759 C C . LYS A 1 90 ? 8.953 0.569 -17.257 1.00 93.94 90 LYS A C 1
ATOM 761 O O . LYS A 1 90 ? 9.336 1.654 -17.705 1.00 93.94 90 LYS A O 1
ATOM 766 N N . ILE A 1 91 ? 7.836 0.446 -16.550 1.00 95.50 91 ILE A N 1
ATOM 767 C CA . ILE A 1 91 ? 7.043 1.589 -16.089 1.00 95.50 91 ILE A CA 1
ATOM 768 C C . ILE A 1 91 ? 6.683 1.420 -14.618 1.00 95.50 91 ILE A C 1
ATOM 770 O O . ILE A 1 91 ? 6.452 0.298 -14.182 1.00 95.50 91 ILE A O 1
ATOM 774 N N . GLY A 1 92 ? 6.539 2.527 -13.886 1.00 96.75 92 GLY A N 1
ATOM 775 C CA . GLY A 1 92 ? 6.115 2.478 -12.484 1.00 96.75 92 GLY A CA 1
ATOM 776 C C . GLY A 1 92 ? 4.786 1.743 -12.325 1.00 96.75 92 GLY A C 1
ATOM 777 O O . GLY A 1 92 ? 3.814 2.062 -13.024 1.00 96.75 92 GLY A O 1
ATOM 778 N N . LYS A 1 93 ? 4.737 0.772 -11.408 1.00 97.12 93 LYS A N 1
ATOM 779 C CA . LYS A 1 93 ? 3.517 0.024 -11.092 1.00 97.12 93 LYS A CA 1
ATOM 780 C C . LYS A 1 93 ? 2.461 0.999 -10.581 1.00 97.12 93 LYS A C 1
ATOM 782 O O . LYS A 1 93 ? 2.712 1.796 -9.686 1.00 97.12 93 LYS A O 1
ATOM 787 N N . ARG A 1 94 ? 1.273 0.945 -11.181 1.00 96.44 94 ARG A N 1
ATOM 788 C CA . ARG A 1 94 ? 0.074 1.618 -10.669 1.00 96.44 94 ARG A CA 1
ATOM 789 C C . ARG A 1 94 ? -0.670 0.655 -9.754 1.00 96.44 94 ARG A C 1
ATOM 791 O O . ARG A 1 94 ? -0.821 -0.510 -10.135 1.00 96.44 94 ARG A O 1
ATOM 798 N N . TYR A 1 95 ? -1.152 1.145 -8.619 1.00 95.38 95 TYR A N 1
ATOM 799 C CA . TYR A 1 95 ? -2.081 0.387 -7.786 1.00 95.38 95 TYR A CA 1
ATOM 800 C C . TYR A 1 95 ? -3.463 0.370 -8.448 1.00 95.38 95 TYR A C 1
ATOM 802 O O . TYR A 1 95 ? -3.974 1.398 -8.898 1.00 95.38 95 TYR A O 1
ATOM 810 N N . SER A 1 96 ? -4.070 -0.807 -8.518 1.00 93.25 96 SER A N 1
ATOM 811 C CA . SER A 1 96 ? -5.442 -1.011 -8.949 1.00 93.25 96 SER A CA 1
ATOM 812 C C . SER A 1 96 ? -6.240 -1.653 -7.830 1.00 93.25 96 SER A C 1
ATOM 814 O O . SER A 1 96 ? -6.054 -2.823 -7.509 1.00 93.25 96 SER A O 1
ATOM 816 N N . LYS A 1 97 ? -7.211 -0.910 -7.305 1.00 89.88 97 LYS A N 1
ATOM 817 C CA . LYS A 1 97 ? -8.109 -1.399 -6.258 1.00 89.88 97 LYS A CA 1
ATOM 818 C C . LYS A 1 97 ? -8.844 -2.687 -6.636 1.00 89.88 97 LYS A C 1
ATOM 820 O O . LYS A 1 97 ? -9.043 -3.544 -5.789 1.00 89.88 97 LYS A O 1
ATOM 825 N N . ALA A 1 98 ? -9.233 -2.832 -7.903 1.00 89.88 98 ALA A N 1
ATOM 826 C CA . ALA A 1 98 ? -9.985 -3.997 -8.363 1.00 89.88 98 ALA A CA 1
ATOM 827 C C . ALA A 1 98 ? -9.111 -5.249 -8.550 1.00 89.88 98 ALA A C 1
ATOM 829 O O . ALA A 1 98 ? -9.588 -6.354 -8.317 1.00 89.88 98 ALA A O 1
ATOM 830 N N . PHE A 1 99 ? -7.853 -5.084 -8.974 1.00 90.62 99 PHE A N 1
ATOM 831 C CA . PHE A 1 99 ? -6.971 -6.211 -9.308 1.00 90.62 99 PHE A CA 1
ATOM 832 C C . PHE A 1 99 ? -5.955 -6.526 -8.207 1.00 90.62 99 PHE A C 1
ATOM 834 O O . PHE A 1 99 ? -5.780 -7.687 -7.850 1.00 90.62 99 PHE A O 1
ATOM 841 N N . ASP A 1 100 ? -5.299 -5.501 -7.666 1.00 94.75 100 ASP A N 1
ATOM 842 C CA . ASP A 1 100 ? -4.261 -5.649 -6.644 1.00 94.75 100 ASP A CA 1
ATOM 843 C C . ASP A 1 100 ? -4.880 -5.728 -5.244 1.00 94.75 100 ASP A C 1
ATOM 845 O O . ASP A 1 100 ? -4.419 -6.499 -4.408 1.00 94.75 100 ASP A O 1
ATOM 849 N N . GLY A 1 101 ? -5.948 -4.956 -5.004 1.00 91.88 101 GLY A N 1
ATOM 850 C CA . GLY A 1 101 ? -6.618 -4.853 -3.705 1.00 91.88 101 GLY A CA 1
ATOM 851 C C . GLY A 1 101 ? -6.945 -6.214 -3.081 1.00 91.88 101 GLY A C 1
ATOM 852 O O . GLY A 1 101 ? -6.436 -6.492 -1.999 1.00 91.88 101 GLY A O 1
ATOM 853 N N . PRO A 1 102 ? -7.717 -7.100 -3.744 1.00 91.38 102 PRO A N 1
ATOM 854 C CA . PRO A 1 102 ? -8.073 -8.405 -3.184 1.00 91.38 102 PRO A CA 1
ATOM 855 C C . PRO A 1 102 ? -6.867 -9.272 -2.806 1.00 91.38 102 PRO A C 1
ATOM 857 O O . PRO A 1 102 ? -6.898 -9.943 -1.779 1.00 91.38 102 PRO A O 1
ATOM 860 N N . LYS A 1 103 ? -5.798 -9.235 -3.612 1.00 95.00 103 LYS A N 1
ATOM 861 C CA . LYS A 1 103 ? -4.565 -9.988 -3.353 1.00 95.00 103 LYS A CA 1
ATOM 862 C C . LYS A 1 103 ? -3.838 -9.438 -2.128 1.00 95.00 103 LYS A C 1
ATOM 864 O O . LYS A 1 103 ? -3.520 -10.198 -1.226 1.00 95.00 103 LYS A O 1
ATOM 869 N N . LEU A 1 104 ? -3.655 -8.116 -2.066 1.00 95.25 104 LEU A N 1
ATOM 870 C CA . LEU A 1 104 ? -3.035 -7.435 -0.927 1.00 95.25 104 LEU A CA 1
ATOM 871 C C . LEU A 1 104 ? -3.810 -7.673 0.369 1.00 95.25 104 LEU A C 1
ATOM 873 O O . LEU A 1 104 ? -3.203 -7.980 1.384 1.00 95.25 104 LEU A O 1
ATOM 877 N N . ILE A 1 105 ? -5.142 -7.586 0.325 1.00 91.56 105 ILE A N 1
ATOM 878 C CA . ILE A 1 105 ? -6.008 -7.875 1.477 1.00 91.56 105 ILE A CA 1
ATOM 879 C C . ILE A 1 105 ? -5.805 -9.311 1.963 1.00 91.56 105 ILE A C 1
ATOM 881 O O . ILE A 1 105 ? -5.755 -9.540 3.167 1.00 91.56 105 ILE A O 1
ATOM 885 N N . GLY A 1 106 ? -5.657 -10.265 1.039 1.00 90.69 106 GLY A N 1
ATOM 886 C CA . GLY A 1 106 ? -5.387 -11.664 1.366 1.00 90.69 106 GLY A CA 1
ATOM 887 C C . GLY A 1 106 ? -4.047 -11.904 2.071 1.00 90.69 106 GLY A C 1
ATOM 888 O O . GLY A 1 106 ? -3.902 -12.933 2.722 1.00 90.69 106 GLY A O 1
ATOM 889 N N . LEU A 1 107 ? -3.099 -10.966 1.973 1.00 95.25 107 LEU A N 1
ATOM 890 C CA . LEU A 1 107 ? -1.795 -11.036 2.642 1.00 95.25 107 LEU A CA 1
ATOM 891 C C . LEU A 1 107 ? -1.785 -10.384 4.032 1.00 95.25 107 LEU A C 1
ATOM 893 O O . LEU A 1 107 ? -0.834 -10.589 4.786 1.00 95.25 107 LEU A O 1
ATOM 897 N N . LEU A 1 108 ? -2.792 -9.573 4.373 1.00 93.25 108 LEU A N 1
ATOM 898 C CA . LEU A 1 108 ? -2.789 -8.806 5.621 1.00 93.25 108 LEU A CA 1
ATOM 899 C C . LEU A 1 108 ? -2.891 -9.723 6.839 1.00 93.25 108 LEU A C 1
ATOM 901 O O . LEU A 1 108 ? -3.745 -10.609 6.907 1.00 93.25 108 LEU A O 1
ATOM 905 N N . ASP A 1 109 ? -2.071 -9.442 7.850 1.00 92.62 109 ASP A N 1
ATOM 906 C CA . ASP A 1 109 ? -2.207 -10.080 9.149 1.00 92.62 109 ASP A CA 1
ATOM 907 C C . ASP A 1 109 ? -3.352 -9.437 9.933 1.00 92.62 109 ASP A C 1
ATOM 909 O O . ASP A 1 109 ? -3.333 -8.250 10.278 1.00 92.62 109 ASP A O 1
ATOM 913 N N . LEU A 1 110 ? -4.364 -10.248 10.230 1.00 87.88 110 LEU A N 1
ATOM 914 C CA . LEU A 1 110 ? -5.570 -9.786 10.896 1.00 87.88 110 LEU A CA 1
ATOM 915 C C . LEU A 1 110 ? -5.308 -9.362 12.345 1.00 87.88 110 LEU A C 1
ATOM 917 O O . LEU A 1 110 ? -5.951 -8.429 12.824 1.00 87.88 110 LEU A O 1
ATOM 921 N N . GLN A 1 111 ? -4.377 -10.021 13.044 1.00 88.38 111 GLN A N 1
ATOM 922 C CA . GLN A 1 111 ? -4.071 -9.676 14.435 1.00 88.38 111 GLN A CA 1
ATOM 923 C C . GLN A 1 111 ? -3.493 -8.265 14.524 1.00 88.38 111 GLN A C 1
ATOM 925 O O . GLN A 1 111 ? -3.934 -7.474 15.356 1.00 88.38 111 GLN A O 1
ATOM 930 N N . THR A 1 112 ? -2.580 -7.936 13.613 1.00 87.50 112 THR A N 1
ATOM 931 C CA . THR A 1 112 ? -1.990 -6.607 13.467 1.00 87.50 112 THR A CA 1
ATOM 932 C C . THR A 1 112 ? -3.066 -5.564 13.165 1.00 87.50 112 THR A C 1
ATOM 934 O O . THR A 1 112 ? -3.129 -4.534 13.833 1.00 87.50 112 THR A O 1
ATOM 937 N N . LEU A 1 113 ? -3.992 -5.837 12.235 1.00 87.38 113 LEU A N 1
ATOM 938 C CA . LEU A 1 113 ? -5.090 -4.899 11.947 1.00 87.38 113 LEU A CA 1
ATOM 939 C C . LEU A 1 113 ? -5.969 -4.630 13.171 1.00 87.38 113 LEU A C 1
ATOM 941 O O . LEU A 1 113 ? -6.326 -3.487 13.431 1.00 87.38 113 LEU A O 1
ATOM 945 N N . MET A 1 114 ? -6.293 -5.659 13.953 1.00 86.06 114 MET A N 1
ATOM 946 C CA . MET A 1 114 ? -7.116 -5.500 15.155 1.00 86.06 114 MET A CA 1
ATOM 947 C C . MET A 1 114 ? -6.429 -4.698 16.273 1.00 86.06 114 MET A C 1
ATOM 949 O O . MET A 1 114 ? -7.11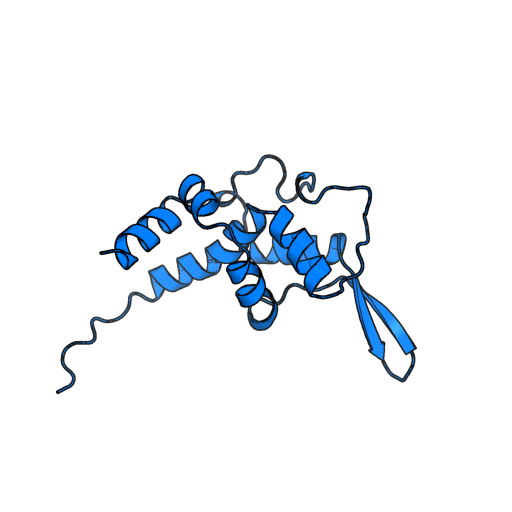4 -4.269 17.200 1.00 86.06 114 MET A O 1
ATOM 953 N N . GLN A 1 115 ? -5.105 -4.518 16.220 1.00 83.00 115 GLN A N 1
ATOM 954 C CA . GLN A 1 115 ? -4.363 -3.671 17.160 1.00 83.00 115 GLN A CA 1
ATOM 955 C C . GLN A 1 115 ? -4.402 -2.193 16.766 1.00 83.00 115 GLN A C 1
ATOM 957 O O . GLN A 1 115 ? -4.448 -1.338 17.647 1.00 83.00 115 GLN A O 1
ATOM 962 N N . TYR A 1 116 ? -4.372 -1.902 15.463 1.00 77.94 116 TYR A N 1
ATOM 963 C CA . TYR A 1 116 ? -4.306 -0.532 14.945 1.00 77.94 116 TYR A CA 1
ATOM 964 C C . TYR A 1 116 ? -5.669 0.068 14.594 1.00 77.94 116 TYR A C 1
ATOM 966 O O . TYR A 1 116 ? -5.774 1.286 14.515 1.00 77.94 116 TYR A O 1
ATOM 974 N N . PHE A 1 117 ? -6.693 -0.760 14.372 1.00 82.88 117 PHE A N 1
ATOM 975 C CA . PHE A 1 117 ? -8.003 -0.314 13.903 1.00 82.88 117 PHE A CA 1
ATOM 976 C C . PHE A 1 117 ? -9.120 -0.928 14.752 1.00 82.88 117 PHE A C 1
ATOM 978 O O . PHE A 1 117 ? -9.433 -2.124 14.649 1.00 82.88 117 PHE A O 1
ATOM 985 N N . ASP A 1 118 ? -9.779 -0.094 15.556 1.00 81.62 118 ASP A N 1
ATOM 986 C CA . ASP A 1 118 ? -10.912 -0.510 16.389 1.00 81.62 118 ASP A CA 1
ATOM 987 C C . ASP A 1 118 ? -12.075 -1.040 15.534 1.00 81.62 118 ASP A C 1
ATOM 989 O O . ASP A 1 118 ? -12.810 -1.947 15.935 1.00 81.62 118 ASP A O 1
ATOM 993 N N . GLU A 1 119 ? -12.256 -0.507 14.328 1.00 77.81 119 GLU A N 1
ATOM 994 C CA . GLU A 1 119 ? -13.230 -0.961 13.335 1.00 77.81 119 GLU A CA 1
ATOM 995 C C . GLU A 1 119 ? -12.933 -2.384 12.865 1.00 77.81 119 GLU A C 1
ATOM 997 O O . GLU A 1 119 ? -13.861 -3.190 12.760 1.00 77.81 119 GLU A O 1
ATOM 1002 N N . ALA A 1 120 ? -11.660 -2.716 12.621 1.00 80.62 120 ALA A N 1
ATOM 1003 C CA . ALA A 1 120 ? -11.267 -4.063 12.216 1.00 80.62 120 ALA A CA 1
ATOM 1004 C C . ALA A 1 120 ? -11.587 -5.062 13.332 1.00 80.62 120 ALA A C 1
ATOM 1006 O O . ALA A 1 120 ? -12.195 -6.104 13.082 1.00 80.62 120 ALA A O 1
ATOM 1007 N N . LYS A 1 121 ? -11.281 -4.707 14.586 1.00 83.44 121 LYS A N 1
ATOM 1008 C CA . LYS A 1 121 ? -11.664 -5.512 15.751 1.00 83.44 121 LYS A CA 1
ATOM 1009 C C . LYS A 1 121 ? -13.180 -5.695 15.850 1.00 83.44 121 LYS A C 1
ATOM 1011 O O . LYS A 1 121 ? -13.651 -6.828 15.927 1.00 83.44 121 LYS A O 1
ATOM 1016 N N . ARG A 1 122 ? -13.952 -4.605 15.770 1.00 81.94 122 ARG A N 1
ATOM 1017 C CA . ARG A 1 122 ? -15.426 -4.637 15.827 1.00 81.94 122 ARG A CA 1
ATOM 1018 C C . ARG A 1 122 ? -16.040 -5.505 14.728 1.00 81.94 122 ARG A C 1
ATOM 1020 O O . ARG A 1 122 ? -17.003 -6.223 14.991 1.00 81.94 122 ARG A O 1
ATOM 1027 N N . LEU A 1 123 ? -15.492 -5.453 13.515 1.00 78.19 123 LEU A N 1
ATOM 1028 C CA . LEU A 1 123 ? -15.927 -6.295 12.403 1.00 78.19 123 LEU A CA 1
ATOM 1029 C C . LEU A 1 123 ? -15.698 -7.779 12.699 1.00 78.19 123 LEU A C 1
ATOM 1031 O O . LEU A 1 123 ? -16.607 -8.586 12.525 1.00 78.19 123 LEU A O 1
ATOM 1035 N N . ILE A 1 124 ? -14.495 -8.143 13.143 1.00 81.12 124 ILE A N 1
ATOM 1036 C CA . ILE A 1 124 ? -14.160 -9.539 13.436 1.00 81.12 124 ILE A CA 1
ATOM 1037 C C . ILE A 1 124 ? -14.998 -10.082 14.589 1.00 81.12 124 ILE A C 1
ATOM 1039 O O . ILE A 1 124 ? -15.515 -11.195 14.489 1.00 81.12 124 ILE A O 1
ATOM 1043 N N . ASP A 1 125 ? -15.189 -9.290 15.641 1.00 83.06 125 ASP A N 1
ATOM 1044 C CA . ASP A 1 125 ? -16.050 -9.655 16.765 1.00 83.06 125 ASP A CA 1
ATOM 1045 C C . ASP A 1 125 ? -17.508 -9.854 16.320 1.00 83.06 125 ASP A C 1
ATOM 1047 O O . ASP A 1 125 ? -18.195 -10.727 16.843 1.00 83.06 125 ASP A O 1
ATOM 1051 N N . TYR A 1 126 ? -17.981 -9.083 15.333 1.00 81.19 126 TYR A N 1
ATOM 1052 C CA . TYR A 1 126 ? -19.309 -9.258 14.743 1.00 81.19 126 TYR A CA 1
ATOM 1053 C C . TYR A 1 126 ? -19.420 -10.535 13.899 1.00 81.19 126 TYR A C 1
ATOM 1055 O O . TYR A 1 126 ? -20.428 -11.224 13.995 1.00 81.19 126 TYR A O 1
ATOM 1063 N N . ILE A 1 127 ? -18.403 -10.864 13.095 1.00 76.44 127 ILE A N 1
ATOM 1064 C CA . ILE A 1 127 ? -18.392 -12.067 12.239 1.00 76.44 127 ILE A CA 1
ATOM 1065 C C . ILE A 1 127 ? -18.310 -13.354 13.068 1.00 76.44 127 ILE A C 1
ATOM 1067 O O . ILE A 1 127 ? -18.889 -14.366 12.689 1.00 76.44 127 ILE A O 1
ATOM 1071 N N . LYS A 1 128 ? -17.571 -13.335 14.183 1.00 78.06 128 LYS A N 1
ATOM 1072 C CA . LYS A 1 128 ? -17.413 -14.496 15.076 1.00 78.06 128 LYS A CA 1
ATOM 1073 C C . LYS A 1 128 ? -18.641 -14.774 15.949 1.00 78.06 128 LYS A C 1
ATOM 1075 O O . LYS A 1 128 ? -18.651 -15.786 16.649 1.00 78.06 128 LYS A O 1
ATOM 1080 N N . LYS A 1 129 ? -19.605 -13.857 15.964 1.00 59.94 129 LYS A N 1
ATOM 1081 C CA . LYS A 1 129 ? -20.823 -13.928 16.768 1.00 59.94 129 LYS A CA 1
ATOM 1082 C C . LYS A 1 129 ? -21.901 -14.745 16.069 1.00 59.94 129 LYS A C 1
ATOM 1084 O O . LYS A 1 129 ? -22.606 -15.474 16.797 1.00 59.94 129 LYS A O 1
#

Radius of gyration: 17.34 Å; chains: 1; bounding box: 60×26×48 Å

Sequence (129 aa):
RLNQYKPFDTAKVFFMIQEMEAWILSQVDKIEEFGKDEGLIRKRDNEEISGNSLIKNKHPEQINKPSEKLDTIFRQYFDVVKIRRGFERKIGKRYSKAFDGPKLIGLLDLQTLMQYFDEAKRLIDYIKK

pLDDT: mean 85.64, std 14.69, range [44.12, 98.06]

Foldseek 3Di:
DPPPDDPDPVVLVVVVLQLLLLLLLLCQVLVVVLCVVVVWDFDCPVDRLCPDPQRPPDQSVRRPRSLVVSQVSQQVTTWDWDADPNDIDTGRDGDDCVPSSVVSSVSGDLVSCVVRDVSSVVVVVVVVD